Protein AF-A0A0U1NYE6-F1 (afdb_monomer_lite)

Secondary structure (DSSP, 8-state):
------TTT----EEEEE-SSPB-SSTT-S--B-EEEEEETTT--EEEEEES-GGGG--

Organism: NCBI:txid1499688

pLDDT: mean 93.45, std 9.37, range [45.81, 98.12]

Sequence (59 aa):
MENKKCTKCGSVEFTDATDYMPVKPNKMSLKGSNKIYTFCLNCGEVDSIRIENVTIFKK

Radius of gyration: 14.45 Å; chains: 1; bounding box: 39×16×36 Å

Foldseek 3Di:
DPQDADPPPRDSAKDKDWDPDFDALDPPDPDGWIWIWIAHPPPGHTPDIDTDDCPNNPD

Structure (mmCIF, N/CA/C/O backbone):
data_AF-A0A0U1NYE6-F1
#
_entry.id   AF-A0A0U1NYE6-F1
#
loop_
_atom_site.group_PDB
_atom_site.id
_atom_site.type_symbol
_atom_site.label_atom_id
_atom_site.label_alt_id
_atom_site.label_comp_id
_atom_site.label_asym_id
_atom_site.label_entity_id
_atom_site.label_seq_id
_atom_site.pdbx_PDB_ins_code
_atom_site.Cartn_x
_atom_site.Cartn_y
_atom_site.Cartn_z
_atom_site.occupancy
_atom_site.B_iso_or_equiv
_atom_site.auth_seq_id
_atom_site.auth_comp_id
_atom_site.auth_asym_id
_atom_site.auth_atom_id
_atom_site.pdbx_PDB_model_num
ATOM 1 N N . MET A 1 1 ? -18.369 11.766 -2.564 1.00 45.81 1 MET A N 1
ATOM 2 C CA . MET A 1 1 ? -17.446 10.741 -2.037 1.00 45.81 1 MET A CA 1
ATOM 3 C C . MET A 1 1 ? -18.293 9.849 -1.158 1.00 45.81 1 MET A C 1
ATOM 5 O O . MET A 1 1 ? -18.814 10.347 -0.170 1.00 45.81 1 MET A O 1
ATOM 9 N N . GLU A 1 2 ? -18.571 8.616 -1.576 1.00 54.34 2 GLU A N 1
ATOM 10 C CA . GLU A 1 2 ? -19.286 7.676 -0.707 1.00 54.34 2 GLU A CA 1
ATOM 11 C C . GLU A 1 2 ? -18.516 7.553 0.609 1.00 54.34 2 GLU A C 1
ATOM 13 O O . GLU A 1 2 ? -17.287 7.472 0.597 1.00 54.34 2 GLU A O 1
ATOM 18 N N . ASN A 1 3 ? -19.231 7.629 1.732 1.00 71.50 3 ASN A N 1
ATOM 19 C CA . ASN A 1 3 ? -18.660 7.585 3.075 1.00 71.50 3 ASN A CA 1
ATOM 20 C C . ASN A 1 3 ? -17.988 6.230 3.297 1.00 71.50 3 ASN A C 1
ATOM 22 O O . ASN A 1 3 ? -18.617 5.272 3.750 1.00 71.50 3 ASN A O 1
ATOM 26 N N . LYS A 1 4 ? -16.715 6.154 2.924 1.00 85.00 4 LYS A N 1
ATOM 27 C CA . LYS A 1 4 ? -15.909 4.951 2.993 1.00 85.00 4 LYS A CA 1
ATOM 28 C C . LYS A 1 4 ? -15.723 4.557 4.454 1.00 85.00 4 LYS A C 1
ATOM 30 O O . LYS A 1 4 ? -15.232 5.346 5.257 1.00 85.00 4 LYS A O 1
ATOM 35 N N . LYS A 1 5 ? -16.152 3.343 4.793 1.00 95.44 5 LYS A N 1
ATOM 36 C CA . LYS A 1 5 ? -16.053 2.770 6.138 1.00 95.44 5 LYS A CA 1
ATOM 37 C C . LYS A 1 5 ? -15.117 1.576 6.121 1.00 95.44 5 LYS A C 1
ATOM 39 O O . LYS A 1 5 ? -15.116 0.797 5.171 1.00 95.44 5 LYS A O 1
ATOM 44 N N . CYS A 1 6 ? -14.360 1.412 7.195 1.00 96.38 6 CYS A N 1
ATOM 45 C CA . CYS A 1 6 ? -13.540 0.237 7.429 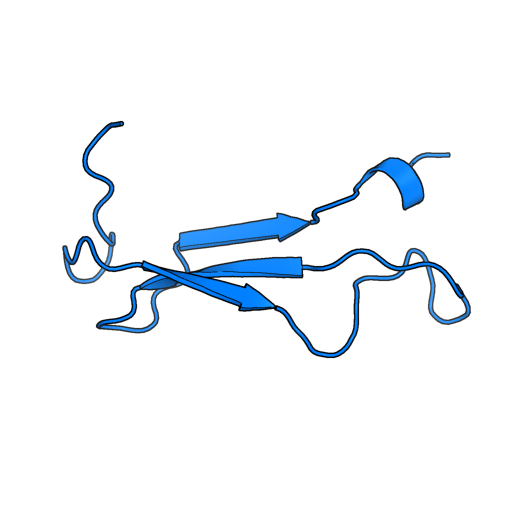1.00 96.38 6 CYS A CA 1
ATOM 46 C C . CYS A 1 6 ? -14.440 -0.998 7.492 1.00 96.38 6 CYS A C 1
ATOM 48 O O . CYS A 1 6 ? -15.359 -1.062 8.308 1.00 96.38 6 CYS A O 1
ATOM 50 N N . THR A 1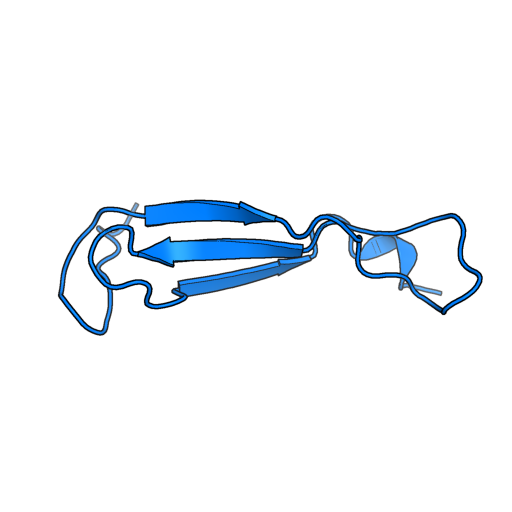 7 ? -14.151 -1.990 6.654 1.00 95.44 7 THR A N 1
ATOM 51 C CA . THR A 1 7 ? -14.905 -3.250 6.561 1.00 95.44 7 THR A CA 1
ATOM 52 C C . THR A 1 7 ? -14.860 -4.067 7.850 1.00 95.44 7 THR A C 1
ATOM 54 O O . THR A 1 7 ? -15.767 -4.855 8.103 1.00 95.44 7 THR A O 1
ATOM 57 N N . LYS A 1 8 ? -13.833 -3.860 8.683 1.00 97.25 8 LYS A N 1
ATOM 58 C CA . LYS A 1 8 ? -13.624 -4.594 9.934 1.00 97.25 8 LYS A CA 1
ATOM 59 C C . LYS A 1 8 ? -14.253 -3.938 11.161 1.00 97.25 8 LYS A C 1
ATOM 61 O O . LYS A 1 8 ? -14.827 -4.642 11.983 1.00 97.25 8 LYS A O 1
ATOM 66 N N . CYS A 1 9 ? -14.129 -2.617 11.320 1.00 97.38 9 CYS A N 1
ATOM 67 C CA . CYS A 1 9 ? -14.579 -1.921 12.538 1.00 97.38 9 CYS A CA 1
ATOM 68 C C . CYS A 1 9 ? -15.589 -0.788 12.301 1.00 97.38 9 CYS A C 1
ATOM 70 O O . CYS A 1 9 ? -16.032 -0.159 13.257 1.00 97.38 9 CYS A O 1
ATOM 72 N N . GLY A 1 10 ? -15.940 -0.488 11.048 1.00 96.00 10 GLY A N 1
ATOM 73 C CA . GLY A 1 10 ? -16.912 0.552 10.700 1.00 96.00 10 GLY A CA 1
ATOM 74 C C . GLY A 1 10 ? -16.420 1.999 10.830 1.00 96.00 10 GLY A C 1
ATOM 75 O O . GLY A 1 10 ? -17.170 2.907 10.472 1.00 96.00 10 GLY A O 1
ATOM 76 N N . SER A 1 11 ? -15.185 2.231 11.300 1.00 96.56 11 SER A N 1
ATOM 77 C CA . SER A 1 11 ? -14.582 3.572 11.378 1.00 96.56 11 SER A CA 1
ATOM 78 C C . SER A 1 11 ? -14.433 4.213 9.993 1.00 96.56 11 SER A C 1
ATOM 80 O O . SER A 1 11 ? -14.271 3.517 8.992 1.00 96.56 11 SER A O 1
ATOM 82 N N . VAL A 1 12 ? -14.468 5.543 9.945 1.00 96.19 12 VAL A N 1
ATOM 83 C CA . VAL A 1 12 ? -14.237 6.359 8.739 1.00 96.19 12 VAL A CA 1
ATOM 84 C C . VAL A 1 12 ? -12.858 7.024 8.737 1.00 96.19 12 VAL A C 1
ATOM 86 O O . VAL A 1 12 ? -12.532 7.770 7.819 1.00 96.19 12 VAL A O 1
ATOM 89 N N . GLU A 1 13 ? -12.049 6.773 9.766 1.00 96.69 13 GLU A N 1
ATOM 90 C CA . GLU A 1 13 ? -10.726 7.370 9.913 1.00 96.69 13 GLU A CA 1
ATOM 91 C C . GLU A 1 13 ? -9.665 6.498 9.248 1.00 96.69 13 GLU A C 1
ATOM 93 O O . GLU A 1 13 ? -9.408 5.358 9.656 1.00 96.69 13 GLU A O 1
ATOM 98 N N . PHE A 1 14 ? -9.032 7.068 8.228 1.00 97.25 14 PHE A N 1
ATOM 99 C CA . PHE A 1 14 ? -7.967 6.444 7.461 1.00 97.25 14 PHE A CA 1
ATOM 100 C C . PHE A 1 14 ? -6.777 7.384 7.360 1.00 97.25 14 PHE A C 1
ATOM 102 O O . PHE A 1 14 ? -6.931 8.605 7.381 1.00 97.25 14 PHE A O 1
ATOM 109 N N . THR A 1 15 ? -5.595 6.800 7.215 1.00 97.81 15 THR A N 1
ATOM 110 C CA . THR A 1 15 ? -4.374 7.539 6.911 1.00 97.81 15 THR A CA 1
ATOM 111 C C . THR A 1 15 ? -3.579 6.831 5.827 1.00 97.81 15 THR A C 1
ATOM 113 O O . THR A 1 15 ? -3.730 5.621 5.628 1.00 97.81 15 THR A O 1
ATOM 116 N N . ASP A 1 16 ? -2.710 7.596 5.174 1.00 97.81 16 ASP A N 1
ATOM 117 C CA . ASP A 1 16 ? -1.742 7.094 4.211 1.00 97.81 16 ASP A CA 1
ATOM 118 C C . ASP A 1 16 ? -0.367 6.949 4.880 1.00 97.81 16 ASP A C 1
ATOM 120 O O . ASP A 1 16 ? 0.086 7.826 5.618 1.00 97.81 16 ASP A O 1
ATOM 124 N N . ALA A 1 17 ? 0.327 5.852 4.589 1.00 97.25 17 ALA A N 1
ATOM 125 C CA . ALA A 1 17 ? 1.736 5.663 4.922 1.00 97.25 17 ALA A CA 1
ATOM 126 C C . ALA A 1 17 ? 2.497 5.053 3.743 1.00 97.25 17 ALA A C 1
ATOM 128 O O . ALA A 1 17 ? 1.908 4.523 2.801 1.00 97.25 17 ALA A O 1
ATOM 129 N N . THR A 1 18 ? 3.824 5.101 3.809 1.00 97.31 18 THR A N 1
ATOM 130 C CA . THR A 1 18 ? 4.717 4.495 2.817 1.00 97.31 18 THR A CA 1
ATOM 131 C C . THR A 1 18 ? 5.825 3.713 3.507 1.00 97.31 18 THR A C 1
ATOM 133 O O . THR A 1 18 ? 6.154 3.963 4.666 1.00 97.31 18 THR A O 1
ATOM 136 N N . ASP A 1 19 ? 6.424 2.780 2.773 1.00 94.56 19 ASP A N 1
ATOM 137 C CA . ASP A 1 19 ? 7.665 2.133 3.190 1.00 94.56 19 ASP A CA 1
ATOM 138 C C . ASP A 1 19 ? 8.864 3.077 3.020 1.00 94.56 19 ASP A C 1
ATOM 140 O O . ASP A 1 19 ? 8.853 3.987 2.187 1.00 94.56 19 ASP A O 1
ATOM 144 N N . TYR A 1 20 ? 9.938 2.790 3.759 1.00 93.00 20 TYR A N 1
ATOM 145 C CA . TYR A 1 20 ? 11.241 3.435 3.579 1.00 93.00 20 TYR A CA 1
ATOM 146 C C . TYR A 1 20 ? 11.876 3.113 2.214 1.00 93.00 20 TYR A C 1
ATOM 148 O O . TYR A 1 20 ? 12.501 3.970 1.594 1.00 93.00 20 TYR A O 1
ATOM 156 N N . MET A 1 21 ? 11.723 1.870 1.740 1.00 94.00 21 MET A N 1
ATOM 157 C CA . MET A 1 21 ? 12.297 1.419 0.472 1.00 94.00 21 MET A CA 1
ATOM 158 C C . MET A 1 21 ? 11.215 1.384 -0.620 1.00 94.00 21 MET A C 1
ATOM 160 O O . MET A 1 21 ? 10.218 0.679 -0.456 1.00 94.00 21 MET A O 1
ATOM 164 N N . PRO A 1 22 ? 11.407 2.072 -1.760 1.00 95.00 22 PRO A N 1
ATOM 165 C CA . PRO A 1 22 ? 10.443 2.042 -2.851 1.00 95.00 22 PRO A CA 1
ATOM 166 C C . PRO A 1 22 ? 10.455 0.689 -3.577 1.00 95.00 22 PRO A C 1
ATOM 168 O O . PRO A 1 22 ? 11.466 -0.019 -3.610 1.00 95.00 22 PRO A O 1
ATOM 171 N N . VAL A 1 23 ? 9.348 0.359 -4.242 1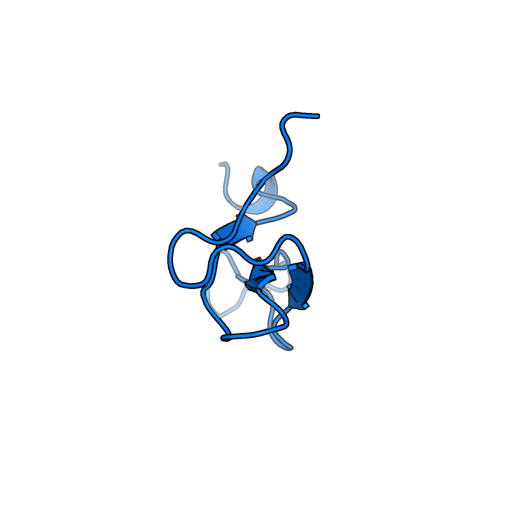.00 96.44 23 VAL A N 1
ATOM 172 C CA . VAL A 1 23 ? 9.251 -0.811 -5.120 1.00 96.44 23 VAL A CA 1
ATOM 173 C C . VAL A 1 23 ? 10.083 -0.554 -6.370 1.00 96.44 23 VAL A C 1
ATOM 175 O O . VAL A 1 23 ? 9.910 0.454 -7.057 1.00 96.44 23 VAL A O 1
ATOM 178 N N . LYS A 1 24 ? 11.009 -1.463 -6.669 1.00 95.88 24 LYS A N 1
ATOM 179 C CA . LYS A 1 24 ? 11.961 -1.329 -7.776 1.00 95.88 24 LYS A CA 1
ATOM 180 C C . LYS A 1 24 ? 11.668 -2.364 -8.869 1.00 95.88 24 LYS A C 1
ATOM 182 O O . LYS A 1 24 ? 11.355 -3.503 -8.528 1.00 95.88 24 LYS A O 1
ATOM 187 N N . PRO A 1 25 ? 11.836 -2.030 -10.165 1.00 94.19 25 PRO A N 1
ATOM 188 C CA . PRO A 1 25 ? 11.707 -3.001 -11.258 1.00 94.19 25 PRO A CA 1
ATOM 189 C C . PRO A 1 25 ? 12.665 -4.197 -11.146 1.00 94.19 25 PRO A C 1
ATOM 191 O O . PRO A 1 25 ? 12.357 -5.290 -11.607 1.00 94.19 25 PRO A O 1
ATOM 194 N N . ASN A 1 26 ? 13.839 -3.992 -10.541 1.00 94.12 26 ASN A N 1
ATOM 195 C CA . ASN A 1 26 ? 14.797 -5.035 -10.178 1.00 94.12 26 ASN A CA 1
ATOM 196 C C . ASN A 1 26 ? 15.708 -4.548 -9.034 1.00 94.12 26 ASN A C 1
ATOM 198 O O . ASN A 1 26 ? 15.741 -3.354 -8.725 1.00 94.12 26 ASN A O 1
ATOM 202 N N . LYS A 1 27 ? 16.483 -5.460 -8.433 1.00 91.62 27 LYS A N 1
ATOM 203 C CA . LYS A 1 27 ? 17.333 -5.187 -7.257 1.00 91.62 27 LYS A CA 1
ATOM 204 C C . LYS A 1 27 ? 18.390 -4.093 -7.478 1.00 91.62 27 LYS A C 1
ATOM 206 O O . LYS A 1 27 ? 18.722 -3.389 -6.533 1.00 91.62 27 LYS A O 1
ATOM 211 N N . MET A 1 28 ? 18.904 -3.943 -8.700 1.00 93.31 28 MET A N 1
ATOM 212 C CA . MET A 1 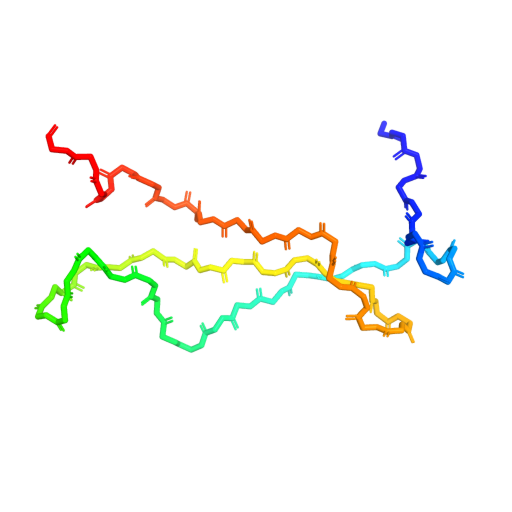28 ? 19.949 -2.965 -9.042 1.00 93.31 28 MET A CA 1
ATOM 213 C C . MET A 1 28 ? 19.389 -1.633 -9.560 1.00 93.31 28 MET A C 1
ATOM 215 O O . MET A 1 28 ? 20.149 -0.705 -9.825 1.00 93.31 28 MET A O 1
ATOM 219 N N . SER A 1 29 ? 18.069 -1.510 -9.717 1.00 93.00 29 SER A N 1
ATOM 220 C CA . SER A 1 29 ? 17.462 -0.301 -10.263 1.00 93.00 29 SER A CA 1
ATOM 221 C C . SER A 1 29 ? 17.689 0.902 -9.346 1.00 93.00 29 SER A C 1
ATOM 223 O O . SER A 1 29 ? 17.305 0.901 -8.171 1.00 93.00 29 SER A O 1
ATOM 225 N N . LEU A 1 30 ? 18.237 1.977 -9.914 1.00 91.44 30 LEU A N 1
ATOM 226 C CA . LEU A 1 30 ? 18.328 3.280 -9.252 1.00 91.44 30 LEU A CA 1
ATOM 227 C C . LEU A 1 30 ? 16.948 3.944 -9.118 1.00 91.44 30 LEU A C 1
ATOM 229 O O . LEU A 1 30 ? 16.717 4.705 -8.184 1.00 91.44 30 LEU A O 1
ATOM 233 N N . LYS A 1 31 ? 16.004 3.601 -10.004 1.00 93.31 31 LYS A N 1
ATOM 234 C CA . LYS A 1 31 ? 14.619 4.091 -9.977 1.00 93.31 31 LYS A CA 1
ATOM 235 C C . LYS A 1 31 ? 13.728 3.158 -9.154 1.00 93.31 31 LYS A C 1
ATOM 237 O O . LYS A 1 31 ? 13.873 1.936 -9.232 1.00 93.31 31 LYS A O 1
ATOM 242 N N . GLY A 1 32 ? 12.799 3.729 -8.398 1.00 95.06 32 GLY A N 1
ATOM 243 C CA . GLY A 1 32 ? 11.759 3.010 -7.665 1.00 95.06 32 GLY A CA 1
ATOM 244 C C . GLY A 1 32 ? 10.492 3.854 -7.560 1.00 95.06 32 GLY A C 1
ATOM 245 O O . GLY A 1 32 ? 10.521 5.049 -7.848 1.00 95.06 32 GLY A O 1
ATOM 246 N N . SER A 1 33 ? 9.385 3.226 -7.178 1.00 97.06 33 SER A N 1
ATOM 247 C CA . SER A 1 33 ? 8.103 3.884 -6.949 1.00 97.06 33 SER A CA 1
ATOM 248 C C . SER A 1 33 ? 7.599 3.607 -5.538 1.00 97.06 33 SER A C 1
ATOM 250 O O . SER A 1 33 ? 7.712 2.485 -5.042 1.00 97.06 33 SER A O 1
ATOM 252 N N . ASN A 1 34 ? 7.044 4.633 -4.896 1.00 97.06 34 ASN A N 1
ATOM 253 C CA . ASN A 1 34 ? 6.480 4.508 -3.562 1.00 97.06 34 ASN A CA 1
ATOM 254 C C . ASN A 1 34 ? 5.259 3.586 -3.579 1.00 97.06 34 ASN A C 1
ATOM 256 O O . ASN A 1 34 ? 4.403 3.662 -4.468 1.00 97.06 34 ASN A O 1
ATOM 260 N N . LYS A 1 35 ? 5.194 2.726 -2.566 1.00 97.19 35 LYS A N 1
ATOM 261 C CA . LYS A 1 35 ? 4.010 1.945 -2.232 1.00 97.19 35 LYS A CA 1
ATOM 262 C C . LYS A 1 35 ? 3.295 2.674 -1.109 1.00 97.19 35 LYS A C 1
ATOM 264 O O . LYS A 1 35 ? 3.871 2.857 -0.042 1.00 97.19 35 LYS A O 1
ATOM 269 N N . ILE A 1 36 ? 2.061 3.072 -1.371 1.00 98.00 36 ILE A N 1
ATOM 270 C CA . ILE A 1 36 ? 1.231 3.809 -0.428 1.00 98.00 36 ILE A CA 1
ATOM 271 C C . ILE A 1 36 ? 0.191 2.846 0.125 1.00 98.00 36 ILE A C 1
ATOM 273 O O . ILE A 1 36 ? -0.543 2.219 -0.643 1.00 98.00 36 ILE A O 1
ATOM 277 N N . TYR A 1 37 ? 0.158 2.727 1.446 1.00 97.69 37 TYR A N 1
ATOM 278 C CA . TYR A 1 37 ? -0.873 2.013 2.182 1.00 97.69 37 TYR A CA 1
ATOM 279 C C . TYR A 1 37 ? -1.881 3.024 2.689 1.00 97.69 37 TYR A C 1
ATOM 281 O O . TYR A 1 37 ? -1.493 3.947 3.400 1.00 97.69 37 TYR A O 1
ATOM 289 N N . THR A 1 38 ? -3.152 2.801 2.398 1.00 97.69 38 THR A N 1
ATOM 290 C CA . THR A 1 38 ? -4.245 3.460 3.104 1.00 97.69 38 THR A CA 1
ATOM 291 C C . THR A 1 38 ? -4.812 2.453 4.092 1.00 97.69 38 THR A C 1
ATOM 293 O O . THR A 1 38 ? -5.203 1.351 3.699 1.00 97.69 38 THR A O 1
ATOM 296 N N . PHE A 1 39 ? -4.836 2.788 5.378 1.00 97.69 39 PHE A N 1
ATOM 297 C CA . PHE A 1 39 ? -5.305 1.877 6.423 1.00 97.69 39 PHE A CA 1
ATOM 298 C C . PHE A 1 39 ? -6.097 2.608 7.501 1.00 97.69 39 PHE A C 1
ATOM 300 O O . PHE A 1 39 ? -5.983 3.822 7.681 1.00 97.69 39 PHE A O 1
ATOM 307 N N . CYS A 1 40 ? -6.942 1.853 8.198 1.00 98.12 40 CYS A N 1
ATOM 308 C CA . CYS A 1 40 ? -7.797 2.369 9.251 1.00 98.12 40 CYS A CA 1
ATOM 309 C C . CYS A 1 40 ? -6.967 2.745 10.483 1.00 98.12 40 CYS A C 1
ATOM 311 O O . CYS A 1 40 ? -6.307 1.885 11.069 1.00 98.12 40 CYS A O 1
ATOM 313 N N . LEU A 1 41 ? -7.071 3.999 10.929 1.00 97.44 41 LEU A N 1
ATOM 314 C CA . LEU A 1 41 ? -6.368 4.486 12.122 1.00 97.44 41 LEU A CA 1
ATOM 315 C C . LEU A 1 41 ? -6.842 3.817 13.418 1.00 97.44 41 LEU A C 1
ATOM 317 O O . LEU A 1 41 ? -6.086 3.735 14.378 1.00 97.44 41 LEU A O 1
ATOM 321 N N . ASN A 1 42 ? -8.075 3.307 13.437 1.00 97.81 42 ASN A N 1
ATOM 322 C CA . ASN A 1 42 ? -8.655 2.707 14.634 1.00 97.81 42 ASN A CA 1
ATOM 323 C C . ASN A 1 42 ? -8.217 1.249 14.859 1.00 97.81 42 ASN A C 1
ATOM 325 O O . ASN A 1 42 ? -7.952 0.847 15.985 1.00 97.81 42 ASN A O 1
ATOM 329 N N . CYS A 1 43 ? -8.173 0.424 13.806 1.00 97.44 43 CYS A N 1
ATOM 330 C CA . CYS A 1 43 ? -7.940 -1.023 13.961 1.00 97.44 43 CYS A CA 1
ATOM 331 C C . CYS A 1 43 ? -6.821 -1.601 13.086 1.00 97.44 43 CYS A C 1
ATOM 333 O O . CYS A 1 43 ? -6.584 -2.809 13.125 1.00 97.44 43 CYS A O 1
ATOM 335 N N . GLY A 1 44 ? -6.155 -0.766 12.285 1.00 97.38 44 GLY A N 1
ATOM 336 C CA . GLY A 1 44 ? -5.041 -1.172 11.429 1.00 97.38 44 GLY A CA 1
ATOM 337 C C . GLY A 1 44 ? -5.434 -1.937 10.163 1.00 97.38 44 GLY A C 1
ATOM 338 O O . GLY A 1 44 ? -4.547 -2.368 9.434 1.00 97.38 44 GLY A O 1
ATOM 339 N N . GLU A 1 45 ? -6.730 -2.116 9.880 1.00 97.94 45 GLU A N 1
ATOM 340 C CA . GLU A 1 45 ? -7.171 -2.789 8.655 1.00 97.94 45 GLU A CA 1
ATOM 341 C C . GLU A 1 45 ? -6.701 -2.012 7.423 1.00 97.94 45 GLU A C 1
ATOM 343 O O . GLU A 1 45 ? -7.016 -0.826 7.271 1.00 97.94 45 GLU A O 1
ATOM 348 N N . VAL A 1 46 ? -5.948 -2.684 6.552 1.00 97.38 46 VAL A N 1
ATOM 349 C CA . VAL A 1 46 ? -5.486 -2.099 5.296 1.00 97.38 46 VAL A CA 1
ATOM 350 C C . VAL A 1 46 ? -6.652 -2.066 4.330 1.00 97.38 46 VAL A C 1
ATOM 352 O O . VAL A 1 46 ? -7.246 -3.088 4.003 1.00 97.38 46 VAL A O 1
ATOM 355 N N . ASP A 1 47 ? -6.958 -0.871 3.861 1.00 96.44 47 ASP A N 1
ATOM 356 C CA . ASP A 1 47 ? -8.021 -0.648 2.903 1.00 96.44 47 ASP A CA 1
ATOM 357 C C . ASP A 1 47 ? -7.514 -0.770 1.464 1.00 96.44 47 ASP A C 1
ATOM 359 O O . ASP A 1 47 ? -8.154 -1.386 0.613 1.00 96.44 47 ASP A O 1
ATOM 363 N N . SER A 1 48 ? -6.350 -0.191 1.176 1.00 96.62 48 SER A N 1
ATOM 364 C CA . SER A 1 48 ? -5.758 -0.297 -0.150 1.00 96.62 48 SER A CA 1
ATOM 365 C C . SER A 1 48 ? -4.245 -0.159 -0.125 1.00 96.62 48 SER A C 1
ATOM 367 O O . SER A 1 48 ? -3.647 0.428 0.777 1.00 96.62 48 SER A O 1
ATOM 369 N N . ILE A 1 49 ? -3.627 -0.736 -1.153 1.00 97.38 49 ILE A N 1
ATOM 370 C CA . ILE A 1 49 ? -2.203 -0.614 -1.438 1.00 97.38 49 ILE A CA 1
ATOM 371 C C . ILE A 1 49 ? -2.082 -0.163 -2.888 1.00 97.38 49 ILE A C 1
ATOM 373 O O . ILE A 1 49 ? -2.579 -0.841 -3.790 1.00 97.38 49 ILE A O 1
ATOM 377 N N . ARG A 1 50 ? -1.419 0.970 -3.127 1.00 96.94 50 ARG A N 1
ATOM 378 C CA . ARG A 1 50 ? -1.209 1.515 -4.477 1.00 96.94 50 ARG A CA 1
ATOM 379 C C . ARG A 1 50 ? 0.260 1.809 -4.750 1.00 96.94 50 ARG A C 1
ATOM 381 O O . ARG A 1 50 ? 0.985 2.262 -3.870 1.00 96.94 50 ARG A O 1
ATOM 388 N N . ILE A 1 51 ? 0.685 1.579 -5.989 1.00 97.38 51 ILE A N 1
ATOM 389 C CA . ILE A 1 51 ? 1.996 1.999 -6.496 1.00 97.38 51 ILE A CA 1
ATOM 390 C C . ILE A 1 51 ? 1.809 3.328 -7.223 1.00 97.38 51 ILE A C 1
ATOM 392 O O . ILE A 1 51 ? 1.015 3.409 -8.157 1.00 97.38 51 ILE A O 1
ATOM 396 N N . GLU A 1 52 ? 2.513 4.368 -6.786 1.00 95.31 52 GLU A N 1
ATOM 397 C CA . GLU A 1 52 ? 2.275 5.742 -7.247 1.00 95.31 52 GLU A CA 1
ATOM 398 C C . GLU A 1 52 ? 2.642 5.958 -8.724 1.00 95.31 52 GLU A C 1
ATOM 400 O O . GLU A 1 52 ? 1.870 6.530 -9.490 1.00 95.31 52 GLU A O 1
ATOM 405 N N . ASN A 1 53 ? 3.802 5.459 -9.150 1.00 94.94 53 ASN A N 1
ATOM 406 C CA . ASN A 1 53 ? 4.323 5.625 -10.501 1.00 94.94 53 ASN A CA 1
ATOM 407 C C . ASN A 1 53 ? 4.579 4.266 -11.155 1.00 94.94 53 ASN A C 1
ATOM 409 O O . ASN A 1 53 ? 5.688 3.734 -11.140 1.00 94.94 53 ASN A O 1
ATOM 413 N N . VAL A 1 54 ? 3.544 3.726 -11.7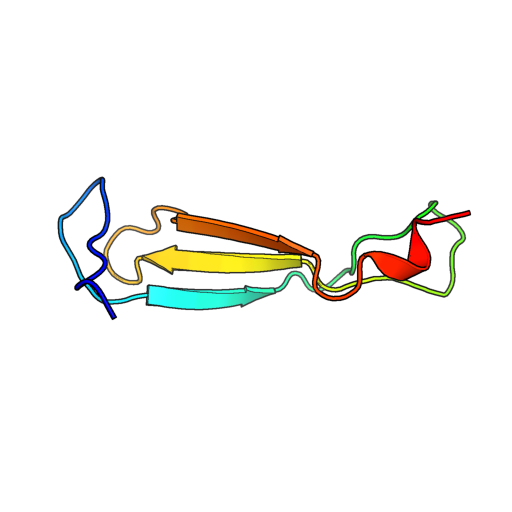96 1.00 96.38 54 VAL A N 1
ATOM 414 C CA . VAL A 1 54 ? 3.626 2.442 -12.505 1.00 96.38 54 VAL A CA 1
ATOM 415 C C . VAL A 1 54 ? 4.377 2.519 -13.840 1.00 96.38 54 VAL A C 1
ATOM 417 O O . VAL A 1 54 ? 4.712 1.483 -14.411 1.00 96.38 54 VAL A O 1
ATOM 420 N N . THR A 1 55 ? 4.661 3.719 -14.365 1.00 96.06 55 THR A N 1
ATOM 421 C CA . THR A 1 55 ? 5.300 3.868 -15.688 1.00 96.06 55 THR A CA 1
ATOM 422 C C . THR A 1 55 ? 6.715 3.300 -15.720 1.00 96.06 55 THR A C 1
ATOM 424 O O . THR A 1 55 ? 7.117 2.751 -16.738 1.00 96.06 55 THR A O 1
ATOM 427 N N . ILE A 1 56 ? 7.431 3.315 -14.589 1.00 94.50 56 ILE A N 1
ATOM 428 C CA . ILE A 1 56 ? 8.803 2.786 -14.483 1.00 94.50 56 ILE A CA 1
ATOM 429 C C . ILE A 1 56 ? 8.890 1.261 -14.650 1.00 94.50 56 ILE A C 1
ATOM 431 O O . ILE A 1 56 ? 9.990 0.721 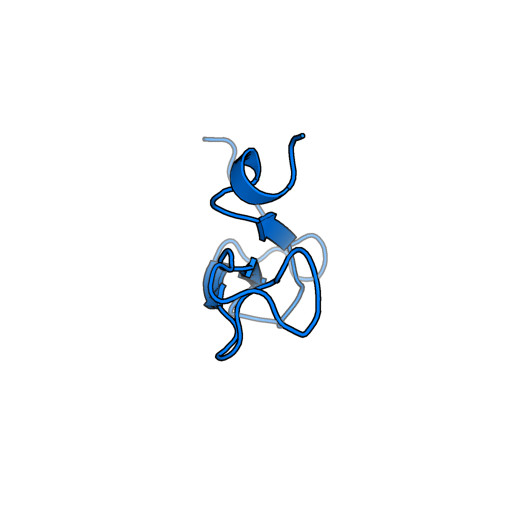-14.745 1.00 94.50 56 ILE A O 1
ATOM 435 N N . PHE A 1 57 ? 7.748 0.571 -14.638 1.00 93.69 57 PHE A N 1
ATOM 436 C CA . PHE A 1 57 ? 7.647 -0.876 -14.825 1.00 93.69 57 PHE A CA 1
ATOM 437 C C . PHE A 1 57 ? 7.168 -1.260 -16.230 1.00 93.69 57 PHE A C 1
ATOM 439 O O . PHE A 1 57 ? 7.209 -2.438 -16.583 1.00 93.69 57 PHE A O 1
ATOM 446 N N . LYS A 1 58 ? 6.696 -0.296 -17.029 1.00 89.50 58 LYS A N 1
ATOM 447 C CA . LYS A 1 58 ? 6.277 -0.530 -18.415 1.00 89.50 58 LYS A CA 1
ATOM 448 C C . LYS A 1 58 ? 7.518 -0.518 -19.316 1.00 89.50 58 LYS A C 1
ATOM 450 O O . LYS A 1 58 ? 8.412 0.298 -19.105 1.00 89.50 58 LYS A O 1
ATOM 455 N N . LYS A 1 59 ? 7.583 -1.458 -20.261 1.00 76.19 59 LYS A N 1
ATOM 456 C CA . LYS A 1 59 ? 8.652 -1.561 -21.266 1.00 76.19 59 LYS A CA 1
ATOM 457 C C . LYS A 1 59 ? 8.301 -0.761 -22.509 1.00 76.19 59 LYS A C 1
ATOM 459 O O . LYS A 1 59 ? 7.093 -0.731 -22.833 1.00 76.19 59 LYS A O 1
#